Protein AF-A0A2N4S6H0-F1 (afdb_monomer)

Secondary structure (DSSP, 8-state):
---THHHHHHHHHHHHHHHHHHHHHHHHHHHHH-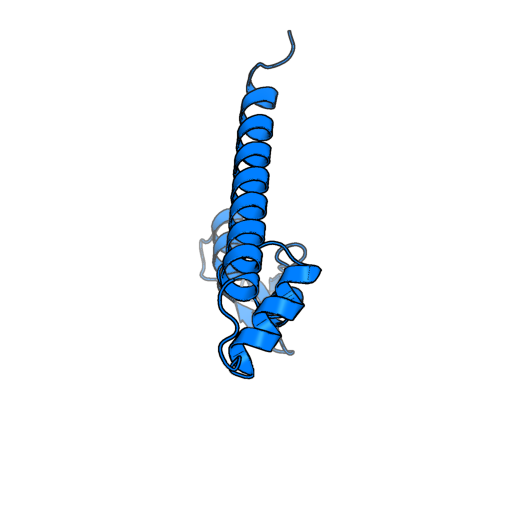-----HHHHHHHHHHHHS---SS-SGGGGG--GGG---EE-TTT--EEEEETTEEEEPPTT--HHHHHHHHTT-

Mean predicted aligned error: 12.59 Å

pLDDT: mean 75.85, std 15.67, range [36.97, 93.5]

Structure (mmCIF, N/CA/C/O backbone):
data_AF-A0A2N4S6H0-F1
#
_entry.id   AF-A0A2N4S6H0-F1
#
loop_
_atom_site.group_PDB
_atom_site.id
_atom_site.type_symbol
_atom_site.label_atom_id
_atom_site.label_alt_id
_atom_site.label_comp_id
_atom_site.label_asym_id
_atom_site.label_entity_id
_atom_site.label_seq_id
_atom_site.pdbx_PDB_ins_code
_atom_site.Cartn_x
_atom_site.Cartn_y
_atom_site.Cartn_z
_atom_site.occupancy
_atom_site.B_iso_or_equiv
_atom_site.auth_seq_id
_atom_site.auth_comp_id
_atom_site.auth_asym_id
_atom_site.auth_atom_id
_atom_site.pdbx_PDB_model_num
ATOM 1 N N . MET A 1 1 ? -31.868 22.262 -11.612 1.00 37.66 1 MET A N 1
ATOM 2 C CA . MET A 1 1 ? -30.556 22.939 -11.724 1.00 37.66 1 MET A CA 1
ATOM 3 C C . MET A 1 1 ? -29.462 21.991 -11.222 1.00 37.66 1 MET A C 1
ATOM 5 O O . MET A 1 1 ? -29.242 21.947 -10.016 1.00 37.66 1 MET A O 1
ATOM 9 N N . PRO A 1 2 ? -28.836 21.144 -12.064 1.00 38.66 2 PRO A N 1
ATOM 10 C CA . PRO A 1 2 ? -27.838 20.196 -11.582 1.00 38.66 2 PRO A CA 1
ATOM 11 C C . PRO A 1 2 ? -26.454 20.858 -11.454 1.00 38.66 2 PRO A C 1
ATOM 13 O O . PRO A 1 2 ? -25.773 21.128 -12.433 1.00 38.66 2 PRO A O 1
ATOM 16 N N . SER A 1 3 ? -26.094 21.137 -10.200 1.00 41.34 3 SER A N 1
ATOM 17 C CA . SER A 1 3 ? -24.773 20.992 -9.565 1.00 41.34 3 SER A CA 1
ATOM 18 C C . SER A 1 3 ? -23.515 20.985 -10.462 1.00 41.34 3 SER A C 1
ATOM 20 O O . SER A 1 3 ? -23.078 19.951 -10.966 1.00 41.34 3 SER A O 1
ATOM 22 N N . ILE A 1 4 ? -22.838 22.135 -10.507 1.00 48.38 4 ILE A N 1
ATOM 23 C CA . ILE A 1 4 ? -21.493 22.359 -11.076 1.00 48.38 4 ILE A CA 1
ATOM 24 C C . ILE A 1 4 ? -20.385 21.593 -10.305 1.00 48.38 4 ILE A C 1
ATOM 26 O O . ILE A 1 4 ? -19.270 21.433 -10.793 1.00 48.38 4 ILE A O 1
ATOM 30 N N . PHE A 1 5 ? -20.672 21.040 -9.120 1.00 37.62 5 PHE A N 1
ATOM 31 C CA . PHE A 1 5 ? -19.672 20.365 -8.278 1.00 37.62 5 PHE A CA 1
ATOM 32 C C . PHE A 1 5 ? -19.228 18.982 -8.787 1.00 37.62 5 PHE A C 1
ATOM 34 O O . PHE A 1 5 ? -18.158 18.505 -8.405 1.00 37.62 5 PHE A O 1
ATOM 41 N N . ILE A 1 6 ? -20.002 18.330 -9.660 1.00 36.97 6 ILE A N 1
ATOM 42 C CA . ILE A 1 6 ? -19.697 16.962 -10.123 1.00 36.97 6 ILE A CA 1
ATOM 43 C C . ILE A 1 6 ? -18.598 16.954 -11.204 1.00 36.97 6 ILE A C 1
ATOM 45 O O . ILE A 1 6 ? -17.849 15.984 -11.322 1.00 36.97 6 ILE A O 1
ATOM 49 N N . THR A 1 7 ? -18.420 18.044 -11.954 1.00 40.66 7 THR A N 1
ATOM 50 C CA . THR A 1 7 ? -17.511 18.075 -13.115 1.00 40.66 7 THR A CA 1
ATOM 51 C C . THR A 1 7 ? -16.037 18.280 -12.737 1.00 40.66 7 THR A C 1
ATOM 53 O O . THR A 1 7 ? -15.152 17.717 -13.385 1.00 40.66 7 THR A O 1
ATOM 56 N N . TYR A 1 8 ? -15.740 19.005 -11.651 1.00 41.66 8 TYR A N 1
ATOM 57 C CA . TYR A 1 8 ? -14.356 19.316 -11.255 1.00 41.66 8 TYR A CA 1
ATOM 58 C C . TYR A 1 8 ? -13.573 18.114 -10.699 1.00 41.66 8 TYR A C 1
ATOM 60 O O . TYR A 1 8 ? -12.360 18.018 -10.912 1.00 41.66 8 TYR A O 1
ATOM 68 N N . SER A 1 9 ? -14.231 17.165 -10.022 1.00 40.97 9 SER A N 1
ATOM 69 C CA . SER A 1 9 ? -13.539 15.994 -9.454 1.00 40.97 9 SER A CA 1
ATOM 70 C C . SER A 1 9 ? -13.099 14.999 -10.537 1.00 40.97 9 SER A C 1
ATOM 72 O O . SER A 1 9 ? -11.988 14.464 -10.481 1.00 40.97 9 SER A O 1
ATOM 74 N N . PHE A 1 10 ? -13.914 14.824 -11.580 1.00 43.59 10 PHE A N 1
ATOM 75 C CA . PHE A 1 10 ? -13.654 13.899 -12.685 1.00 43.59 10 PHE A CA 1
ATOM 76 C C . PHE A 1 10 ? -12.461 14.336 -13.549 1.00 43.59 10 PHE A C 1
ATOM 78 O O . PHE A 1 10 ? -11.619 13.514 -13.923 1.00 43.59 10 PHE A O 1
ATOM 85 N N . LEU A 1 11 ? -12.333 15.645 -13.802 1.00 46.16 11 LEU A N 1
ATOM 86 C CA . LEU A 1 11 ? -11.237 16.216 -14.595 1.00 46.16 11 LEU A CA 1
ATOM 87 C C . LEU A 1 11 ? -9.866 16.099 -13.900 1.00 46.16 11 LEU A C 1
ATOM 89 O O . LEU A 1 11 ? -8.828 15.999 -14.554 1.00 46.16 11 LEU A O 1
ATOM 93 N N . SER A 1 12 ? -9.843 16.121 -12.566 1.00 55.34 12 SER A N 1
ATOM 94 C CA . SER A 1 12 ? -8.617 15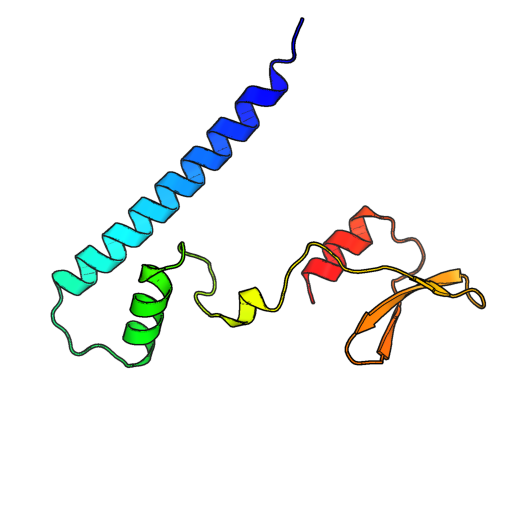.975 -11.767 1.00 55.34 12 SER A CA 1
ATOM 95 C C . SER A 1 12 ? -8.101 14.530 -11.767 1.00 55.34 12 SER A C 1
ATOM 97 O O . SER A 1 12 ? -6.898 14.280 -11.908 1.00 55.34 12 SER A O 1
ATOM 99 N N . ILE A 1 13 ? -9.015 13.559 -11.674 1.00 60.22 13 ILE A N 1
ATOM 100 C CA . ILE A 1 13 ? -8.691 12.125 -11.674 1.00 60.22 13 ILE A CA 1
ATOM 101 C C . ILE A 1 13 ? -8.117 11.696 -13.032 1.00 60.22 13 ILE A C 1
ATOM 103 O O . ILE A 1 13 ? -7.124 10.962 -13.081 1.00 60.22 13 ILE A O 1
ATOM 107 N N . SER A 1 14 ? -8.684 12.194 -14.135 1.00 66.88 14 SER A N 1
ATOM 108 C CA . SER A 1 14 ? -8.204 11.875 -15.484 1.00 66.88 14 SER A CA 1
ATOM 109 C C . SER A 1 14 ? -6.780 12.389 -15.730 1.00 66.88 14 SER A C 1
ATOM 111 O O . SER A 1 14 ? -5.943 11.638 -16.233 1.00 66.88 14 SER A O 1
ATOM 113 N N . LYS A 1 15 ? -6.449 13.609 -15.280 1.00 69.62 15 LYS A N 1
ATOM 114 C CA . LYS A 1 15 ? -5.092 14.178 -15.395 1.00 69.62 15 LYS A CA 1
ATOM 115 C C . LYS A 1 15 ? -4.036 13.348 -14.662 1.00 69.62 15 LYS A C 1
ATOM 117 O O . LYS A 1 15 ? -2.988 13.063 -15.239 1.00 69.62 15 LYS A O 1
ATOM 122 N N . LYS A 1 16 ? -4.313 12.903 -13.430 1.00 75.62 16 LYS A N 1
ATOM 123 C CA . LYS A 1 16 ? -3.386 12.043 -12.665 1.00 75.62 16 LYS A CA 1
ATOM 124 C C . LYS A 1 16 ? -3.140 10.705 -13.364 1.00 75.62 16 LYS A C 1
ATOM 126 O O . LYS A 1 16 ? -2.001 10.249 -13.431 1.00 75.62 16 LYS A O 1
ATOM 131 N N . LYS A 1 17 ? -4.190 10.095 -13.923 1.00 76.38 17 LYS A N 1
ATOM 132 C CA . LYS A 1 17 ? -4.076 8.854 -14.705 1.00 76.38 17 LYS A CA 1
ATOM 133 C C . LYS A 1 17 ? -3.207 9.053 -15.953 1.00 76.38 17 LYS A C 1
ATOM 135 O O . LYS A 1 17 ? -2.332 8.235 -16.223 1.00 76.38 17 LYS A O 1
ATOM 140 N N . ILE A 1 18 ? -3.397 10.163 -16.669 1.00 80.88 18 ILE A N 1
ATOM 141 C CA . ILE A 1 18 ? -2.584 10.520 -17.842 1.00 80.88 18 ILE A CA 1
ATOM 142 C C . ILE A 1 18 ? -1.108 10.688 -17.458 1.00 80.88 18 ILE A C 1
ATOM 144 O O . ILE A 1 18 ? -0.243 10.137 -18.133 1.00 80.88 18 ILE A O 1
ATOM 148 N N . GLN A 1 19 ? -0.810 11.400 -16.367 1.00 84.81 19 GLN A N 1
ATOM 149 C CA . GLN A 1 19 ? 0.568 11.600 -15.894 1.00 84.81 19 GLN A CA 1
ATOM 150 C C . GLN A 1 19 ? 1.252 10.279 -15.529 1.00 84.81 19 GLN A C 1
ATOM 152 O O . GLN A 1 19 ? 2.381 10.041 -15.948 1.00 84.81 19 GLN A O 1
ATOM 157 N N . LYS A 1 20 ? 0.550 9.386 -14.822 1.00 85.75 20 LYS A N 1
ATOM 158 C CA . LYS A 1 20 ? 1.063 8.046 -14.503 1.00 85.75 20 LYS A CA 1
ATOM 159 C C . LYS A 1 20 ? 1.378 7.229 -15.754 1.00 85.75 20 LYS A C 1
ATOM 161 O O . LYS A 1 20 ? 2.414 6.578 -15.813 1.00 85.75 20 LYS A O 1
ATOM 166 N N . ASN A 1 21 ? 0.521 7.297 -16.769 1.00 86.12 21 ASN A N 1
ATOM 167 C CA . ASN A 1 21 ? 0.763 6.601 -18.031 1.00 86.12 21 ASN A CA 1
ATOM 168 C C . ASN A 1 21 ? 1.952 7.190 -18.803 1.00 86.12 21 ASN A C 1
ATOM 170 O O . ASN A 1 21 ? 2.709 6.432 -19.402 1.00 86.12 21 ASN A O 1
ATOM 174 N N . LYS A 1 22 ? 2.140 8.517 -18.770 1.00 89.25 22 LYS A N 1
ATOM 175 C CA . LYS A 1 22 ? 3.326 9.166 -19.351 1.00 89.25 22 LYS A CA 1
ATOM 176 C C . LYS A 1 22 ? 4.608 8.715 -18.652 1.00 89.25 22 LYS A C 1
ATOM 178 O O . LYS A 1 22 ? 5.534 8.306 -19.335 1.00 89.25 22 LYS A O 1
ATOM 183 N N . LEU A 1 23 ? 4.613 8.707 -17.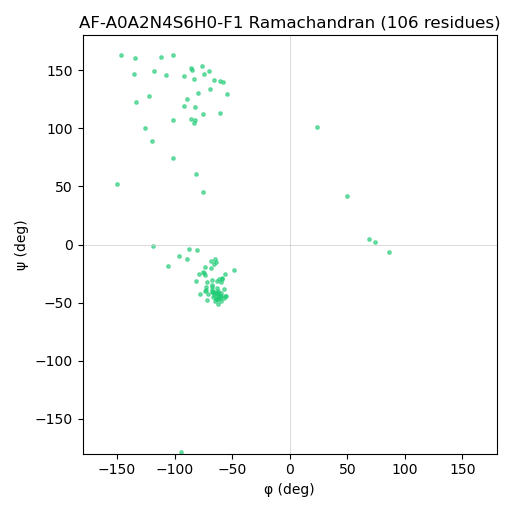318 1.00 89.69 23 LEU A N 1
ATOM 184 C CA . LEU A 1 23 ? 5.748 8.224 -16.527 1.00 89.69 23 LEU A CA 1
ATOM 185 C C . LEU A 1 23 ? 6.073 6.756 -16.833 1.00 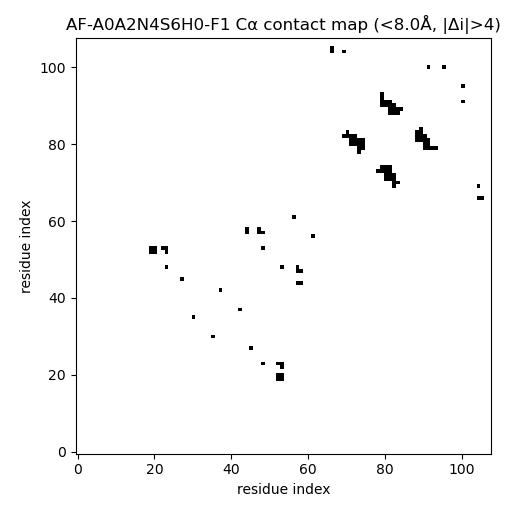89.69 23 LEU A C 1
ATOM 187 O O . LEU A 1 23 ? 7.229 6.398 -17.012 1.00 89.69 23 LEU A O 1
ATOM 191 N N . ARG A 1 24 ? 5.050 5.899 -16.925 1.00 90.88 24 ARG A N 1
ATOM 192 C CA . ARG A 1 24 ? 5.243 4.493 -17.293 1.00 90.88 24 ARG A CA 1
ATOM 193 C C . ARG A 1 24 ? 5.941 4.363 -18.650 1.00 90.88 24 ARG A C 1
ATOM 195 O O . ARG A 1 24 ? 6.869 3.576 -18.766 1.00 90.88 24 ARG A O 1
ATOM 202 N N . ARG A 1 25 ? 5.503 5.125 -19.658 1.00 90.94 25 ARG A N 1
ATOM 203 C CA . ARG A 1 25 ? 6.110 5.105 -21.000 1.00 90.94 25 ARG A CA 1
ATOM 204 C C . ARG A 1 25 ? 7.559 5.573 -20.978 1.00 90.94 25 ARG A C 1
ATOM 206 O O . ARG A 1 25 ? 8.400 4.858 -21.496 1.00 90.94 25 ARG A O 1
ATOM 213 N N . SER A 1 26 ? 7.854 6.685 -20.305 1.00 92.88 26 SER A N 1
ATOM 214 C CA . SER A 1 26 ? 9.224 7.205 -20.236 1.00 92.88 26 SER A CA 1
ATOM 215 C C . SER A 1 26 ? 10.192 6.247 -19.538 1.00 92.88 26 SER A C 1
ATOM 217 O O . SER A 1 26 ? 11.367 6.224 -19.877 1.00 92.88 26 SER A O 1
ATOM 219 N N . ILE A 1 27 ? 9.715 5.453 -18.569 1.00 91.44 27 ILE A N 1
ATOM 220 C CA . ILE A 1 27 ? 10.532 4.411 -17.927 1.00 91.44 27 ILE A CA 1
ATOM 221 C C . ILE A 1 27 ? 10.900 3.323 -18.943 1.00 91.44 27 ILE A C 1
ATOM 223 O O . ILE A 1 27 ? 12.070 2.978 -19.046 1.00 91.44 27 ILE A O 1
ATOM 227 N N . PHE A 1 28 ? 9.930 2.805 -19.704 1.00 92.44 28 PHE A N 1
ATOM 228 C CA . PHE A 1 28 ? 10.215 1.797 -20.733 1.00 92.44 28 PHE A CA 1
ATOM 229 C C . PHE A 1 28 ? 11.119 2.357 -21.836 1.00 92.44 28 PHE A C 1
ATOM 231 O O . PHE A 1 28 ? 12.142 1.757 -22.129 1.00 92.44 28 PHE A O 1
ATOM 238 N N . GLU A 1 29 ? 10.825 3.557 -22.342 1.00 93.50 29 GLU A N 1
ATOM 239 C CA . GLU A 1 29 ? 11.662 4.237 -23.340 1.00 93.50 29 GLU A CA 1
ATOM 240 C C . GLU A 1 29 ? 13.108 4.427 -22.855 1.00 93.50 29 GLU A C 1
ATOM 242 O O . GLU A 1 29 ? 14.044 4.289 -23.637 1.00 93.50 29 GLU A O 1
ATOM 247 N N . TYR A 1 30 ? 13.320 4.728 -21.572 1.00 93.38 30 TYR A N 1
ATOM 248 C CA . TYR A 1 30 ? 14.666 4.852 -21.016 1.00 93.38 30 TYR A CA 1
ATOM 249 C C . TYR A 1 30 ? 15.435 3.527 -21.096 1.00 93.38 30 TYR A C 1
ATOM 251 O O . TYR A 1 30 ? 16.541 3.507 -21.632 1.00 93.38 30 TYR A O 1
ATOM 259 N N . TYR A 1 31 ? 14.845 2.429 -20.616 1.00 90.88 31 TYR A N 1
ATOM 260 C CA . TYR A 1 31 ? 15.507 1.119 -20.591 1.00 90.88 31 TYR A CA 1
ATOM 261 C C . TYR A 1 31 ? 15.591 0.444 -21.966 1.00 90.88 31 TYR A C 1
ATOM 263 O O . TYR A 1 31 ? 16.517 -0.324 -22.196 1.00 90.88 31 TYR A O 1
ATOM 271 N N . ASP A 1 32 ? 14.700 0.776 -22.903 1.00 88.75 32 ASP A N 1
ATOM 272 C CA . ASP A 1 32 ? 14.814 0.334 -24.298 1.00 88.75 32 ASP A CA 1
ATOM 273 C C . ASP A 1 32 ? 16.030 0.980 -24.992 1.00 88.75 32 ASP A C 1
ATOM 275 O O . ASP A 1 32 ? 16.688 0.349 -25.817 1.00 88.75 32 ASP A O 1
ATOM 279 N N . ASN A 1 33 ? 16.358 2.232 -24.641 1.00 89.75 33 ASN A N 1
ATOM 280 C CA . ASN A 1 33 ? 17.488 2.973 -25.215 1.00 89.75 33 ASN A CA 1
ATOM 281 C C . ASN A 1 33 ? 18.819 2.768 -24.464 1.00 89.75 33 ASN A C 1
ATOM 283 O O . ASN A 1 33 ? 19.870 3.143 -24.982 1.00 89.75 33 ASN A O 1
ATOM 287 N N . HIS A 1 34 ? 18.791 2.187 -23.262 1.00 82.88 34 HIS A N 1
ATOM 288 C CA . HIS A 1 34 ? 19.976 1.914 -22.444 1.00 82.88 34 HIS A CA 1
ATOM 289 C C . HIS A 1 34 ? 20.078 0.408 -22.200 1.00 82.88 34 HIS A C 1
ATOM 291 O O . HIS A 1 34 ? 19.565 -0.113 -21.211 1.00 82.88 34 HIS A O 1
ATOM 297 N N . ALA A 1 35 ? 20.763 -0.289 -23.110 1.00 71.06 35 ALA A N 1
ATOM 298 C CA . ALA A 1 35 ? 20.988 -1.735 -23.063 1.00 71.06 35 ALA A CA 1
ATOM 299 C C . ALA A 1 35 ? 22.056 -2.143 -22.024 1.00 71.06 35 ALA A C 1
ATOM 301 O O . ALA A 1 35 ? 22.962 -2.928 -22.306 1.00 71.06 35 ALA A O 1
ATOM 302 N N . GLU A 1 36 ? 21.984 -1.574 -20.824 1.00 81.06 36 GLU A N 1
ATOM 303 C CA . GLU A 1 36 ? 22.819 -1.983 -19.701 1.00 81.06 36 GLU A CA 1
ATOM 304 C C . GLU A 1 36 ? 22.307 -3.302 -19.112 1.00 81.06 36 GLU A C 1
ATOM 306 O O . GLU A 1 36 ? 21.121 -3.630 -19.196 1.00 81.06 36 GLU A O 1
ATOM 311 N N . VAL A 1 37 ? 23.207 -4.071 -18.491 1.00 83.31 37 VAL A N 1
ATOM 312 C CA . VAL A 1 37 ? 22.823 -5.290 -17.773 1.00 83.31 37 VAL A CA 1
ATOM 313 C C . VAL A 1 37 ? 21.864 -4.906 -16.650 1.00 83.31 37 VAL A C 1
ATOM 315 O O . VAL A 1 37 ? 22.238 -4.223 -15.694 1.00 83.31 37 VAL A O 1
ATOM 318 N N . LEU A 1 38 ? 20.613 -5.346 -16.769 1.00 87.25 38 LEU A N 1
ATOM 319 C CA . LEU A 1 38 ? 19.590 -5.049 -15.783 1.00 87.25 38 LEU A CA 1
ATOM 320 C C . LEU A 1 38 ? 19.895 -5.791 -14.484 1.00 87.25 38 LEU A C 1
ATOM 322 O O . LEU A 1 38 ? 20.183 -6.987 -14.465 1.00 87.25 38 LEU A O 1
ATOM 326 N N . SER A 1 39 ? 19.797 -5.078 -13.365 1.00 89.31 39 SER A N 1
ATOM 327 C CA . SER A 1 39 ? 19.804 -5.752 -12.072 1.00 89.31 39 SER A CA 1
ATOM 328 C C . SER A 1 39 ? 18.492 -6.531 -11.886 1.00 89.31 39 SER A C 1
ATOM 330 O O . SER A 1 39 ? 17.432 -6.053 -12.309 1.00 89.31 39 SER A O 1
ATOM 332 N N . PRO A 1 40 ? 18.501 -7.663 -11.157 1.00 89.50 40 PRO A N 1
ATOM 333 C CA . PRO A 1 40 ? 17.286 -8.438 -10.884 1.00 89.50 40 PRO A CA 1
ATOM 334 C C . PRO A 1 40 ? 16.161 -7.629 -10.213 1.00 89.50 40 PRO A C 1
ATOM 336 O O . PRO A 1 40 ? 14.984 -7.973 -10.309 1.00 89.50 40 PRO A O 1
ATOM 339 N N . GLY A 1 41 ? 16.506 -6.552 -9.497 1.00 86.88 41 GLY A N 1
ATOM 340 C CA . GLY A 1 41 ? 15.527 -5.639 -8.905 1.00 86.88 41 GLY A CA 1
ATOM 341 C C . GLY A 1 41 ? 14.809 -4.785 -9.952 1.00 86.88 41 GLY A C 1
ATOM 342 O O . GLY A 1 41 ? 13.589 -4.638 -9.890 1.00 86.88 41 GLY A O 1
ATOM 343 N N . ILE A 1 42 ? 15.552 -4.267 -10.932 1.00 88.69 42 ILE A N 1
ATOM 344 C CA . ILE A 1 42 ? 14.998 -3.463 -12.029 1.00 88.69 42 ILE A CA 1
ATOM 345 C C . ILE A 1 42 ? 14.086 -4.325 -12.903 1.00 88.69 42 ILE A C 1
ATOM 347 O O . ILE A 1 42 ? 12.973 -3.901 -13.206 1.00 88.69 42 ILE A O 1
ATOM 351 N N . GLU A 1 43 ? 14.495 -5.552 -13.233 1.00 89.38 43 GLU A N 1
ATOM 352 C CA . GLU A 1 43 ? 13.667 -6.482 -14.014 1.00 89.38 43 GLU A CA 1
ATOM 353 C C . GLU A 1 43 ? 12.301 -6.726 -13.362 1.00 89.38 43 GLU A C 1
ATOM 355 O O . GLU A 1 43 ? 11.267 -6.639 -14.027 1.00 89.38 43 GLU A O 1
ATOM 360 N N . LYS A 1 44 ? 12.275 -6.945 -12.040 1.00 88.38 44 LYS A N 1
ATOM 361 C CA . LYS A 1 44 ? 11.025 -7.115 -11.281 1.00 88.38 44 LYS A CA 1
ATOM 362 C C . LYS A 1 44 ? 10.133 -5.876 -11.333 1.00 88.38 44 LYS A C 1
ATOM 364 O O . LYS A 1 44 ? 8.916 -6.005 -11.454 1.00 88.38 44 LYS A O 1
ATOM 369 N N . ILE A 1 45 ? 10.720 -4.683 -11.247 1.00 88.12 45 ILE A N 1
ATOM 370 C CA . ILE A 1 45 ? 9.970 -3.424 -11.342 1.00 88.12 45 ILE A CA 1
ATOM 371 C C . ILE A 1 45 ? 9.386 -3.256 -12.749 1.00 88.12 45 ILE A C 1
ATOM 373 O O . ILE A 1 45 ? 8.209 -2.916 -12.884 1.00 88.12 45 ILE A O 1
ATOM 377 N N . LEU A 1 46 ? 10.176 -3.515 -13.794 1.00 89.69 46 LEU A N 1
ATOM 378 C CA . LEU A 1 46 ? 9.714 -3.426 -15.180 1.00 89.69 46 LEU A CA 1
ATOM 379 C C . LEU A 1 46 ? 8.586 -4.419 -15.455 1.00 89.69 46 LEU A C 1
ATOM 381 O O . LEU A 1 46 ? 7.595 -4.051 -16.088 1.00 89.69 46 LEU A O 1
ATOM 385 N N . ASP A 1 47 ? 8.693 -5.643 -14.938 1.00 90.25 47 ASP A N 1
ATOM 386 C CA . ASP A 1 47 ? 7.644 -6.648 -15.072 1.00 90.25 47 ASP A CA 1
ATOM 387 C C . ASP A 1 47 ? 6.343 -6.229 -14.370 1.00 90.25 47 ASP A C 1
ATOM 389 O O . ASP A 1 47 ? 5.278 -6.225 -14.993 1.00 90.25 47 ASP A O 1
ATOM 393 N N . TYR A 1 48 ? 6.431 -5.737 -13.129 1.00 88.69 48 TYR A N 1
ATOM 394 C CA . TYR A 1 48 ? 5.282 -5.189 -12.398 1.00 88.69 48 TYR A CA 1
ATOM 395 C C . TYR A 1 48 ? 4.586 -4.061 -13.181 1.00 88.69 48 TYR A C 1
ATOM 397 O O . TYR A 1 48 ? 3.355 -4.034 -13.307 1.00 88.69 48 TYR A O 1
ATOM 405 N N . LEU A 1 49 ? 5.366 -3.147 -13.766 1.00 89.88 49 LEU A N 1
ATOM 406 C CA . LEU A 1 49 ? 4.853 -2.001 -14.520 1.00 89.88 49 LEU A CA 1
ATOM 407 C C . LEU A 1 49 ? 4.174 -2.377 -15.847 1.00 89.88 49 LEU A C 1
ATOM 409 O O . LEU A 1 49 ? 3.455 -1.536 -16.393 1.00 89.88 49 LEU A O 1
ATOM 413 N N . LYS A 1 50 ? 4.325 -3.605 -16.369 1.00 88.81 50 LYS A N 1
ATOM 414 C CA . LYS A 1 50 ? 3.596 -4.057 -17.575 1.00 88.81 50 LYS A CA 1
ATOM 415 C C . LYS A 1 50 ? 2.091 -4.139 -17.327 1.00 88.81 50 LYS A C 1
ATOM 417 O O . LYS A 1 50 ? 1.296 -3.724 -18.175 1.00 88.81 50 LYS A O 1
ATOM 422 N N . THR A 1 51 ? 1.692 -4.625 -16.160 1.00 86.25 51 THR A N 1
ATOM 423 C CA . THR A 1 51 ? 0.284 -4.866 -15.809 1.00 86.25 51 THR A CA 1
ATOM 424 C C . THR A 1 51 ? -0.268 -3.825 -14.835 1.00 86.25 51 THR A C 1
ATOM 426 O O . THR A 1 51 ? -1.479 -3.609 -14.802 1.00 86.25 51 THR A O 1
ATOM 429 N N . HIS A 1 52 ? 0.600 -3.091 -14.130 1.00 84.88 52 HIS A N 1
ATOM 430 C CA . HIS A 1 52 ? 0.204 -2.115 -13.114 1.00 84.88 52 HIS A CA 1
ATOM 431 C C . HIS A 1 52 ? 0.500 -0.665 -13.522 1.00 84.88 52 HIS A C 1
ATOM 433 O O . HIS A 1 52 ? 1.278 -0.365 -14.432 1.00 84.88 52 HIS A O 1
ATOM 439 N N . SER A 1 53 ? -0.167 0.275 -12.848 1.00 83.62 53 SER A N 1
ATOM 440 C CA . SER A 1 53 ? 0.174 1.698 -12.940 1.00 83.62 53 SER A CA 1
ATOM 441 C C . SER A 1 53 ? 1.301 2.037 -11.963 1.00 83.62 53 SER A C 1
ATOM 443 O O . SER A 1 53 ? 1.326 1.471 -10.873 1.00 83.62 53 SER A O 1
ATOM 445 N N . PRO A 1 54 ? 2.157 3.028 -12.270 1.00 84.38 54 PRO A N 1
ATOM 446 C CA . PRO A 1 54 ? 3.166 3.496 -11.333 1.00 84.38 54 PRO A CA 1
ATOM 447 C C . PRO A 1 54 ? 2.556 3.917 -9.991 1.00 84.38 54 PRO A C 1
ATOM 449 O O . PRO A 1 54 ? 1.595 4.707 -9.910 1.00 84.38 54 PRO A O 1
ATOM 452 N N . VAL A 1 55 ? 3.140 3.374 -8.934 1.00 80.75 55 VAL A N 1
ATOM 453 C CA . VAL A 1 55 ? 2.831 3.637 -7.529 1.00 80.75 55 VAL A CA 1
ATOM 454 C C . VAL A 1 55 ? 4.143 3.822 -6.777 1.00 80.75 55 VAL A C 1
ATOM 456 O O . VAL A 1 55 ? 5.197 3.419 -7.256 1.00 80.75 55 VAL A O 1
ATOM 459 N N . VAL A 1 56 ? 4.077 4.456 -5.605 1.00 74.12 56 VAL A N 1
ATOM 460 C CA . VAL A 1 56 ? 5.267 4.779 -4.799 1.00 74.12 56 VAL A CA 1
ATOM 461 C C . VAL A 1 56 ? 6.041 3.518 -4.399 1.00 74.12 56 VAL A C 1
ATOM 463 O O . VAL A 1 56 ? 7.263 3.554 -4.338 1.00 74.12 56 VAL A O 1
ATOM 466 N N . PHE A 1 57 ? 5.344 2.394 -4.196 1.00 75.75 57 PHE A N 1
ATOM 467 C CA . PHE A 1 57 ? 5.969 1.101 -3.925 1.00 75.75 57 PHE A CA 1
ATOM 468 C C . PHE A 1 57 ? 5.458 0.057 -4.930 1.00 75.75 57 PHE A C 1
ATOM 470 O O . PHE A 1 57 ? 4.337 -0.425 -4.771 1.00 75.75 57 PHE A O 1
ATOM 477 N N . PRO A 1 58 ? 6.227 -0.260 -5.986 1.00 69.12 58 PRO A N 1
ATOM 478 C CA . PRO A 1 58 ? 5.802 -1.131 -7.083 1.00 69.12 58 PRO A CA 1
ATOM 479 C C . PRO A 1 58 ? 5.952 -2.615 -6.715 1.00 69.12 58 PRO A C 1
ATOM 481 O O . PRO A 1 58 ? 6.720 -3.350 -7.329 1.00 69.12 58 PRO A O 1
ATOM 484 N N . TYR A 1 59 ? 5.249 -3.046 -5.671 1.00 72.56 59 TYR A N 1
ATOM 485 C CA . TYR A 1 59 ? 5.312 -4.411 -5.159 1.00 72.56 59 TYR A CA 1
ATOM 486 C C . TYR A 1 59 ? 3.909 -4.943 -4.874 1.00 72.56 59 TYR A C 1
ATOM 488 O O . TYR A 1 59 ? 3.032 -4.212 -4.410 1.00 72.56 59 TYR A O 1
ATOM 496 N N . SER A 1 60 ? 3.727 -6.246 -5.078 1.00 69.94 60 SER A N 1
ATOM 497 C CA . SER A 1 60 ? 2.454 -6.954 -4.890 1.00 69.94 60 SER A CA 1
ATOM 498 C C . SER A 1 60 ? 1.939 -6.967 -3.449 1.00 69.94 60 SER A C 1
ATOM 500 O O . SER A 1 60 ? 0.763 -7.237 -3.226 1.00 69.94 60 SER A O 1
ATOM 502 N N . PHE A 1 61 ? 2.767 -6.635 -2.448 1.00 72.06 61 PHE A N 1
ATOM 503 C CA . PHE A 1 61 ? 2.306 -6.575 -1.057 1.00 72.06 61 PHE A CA 1
ATOM 504 C C . PHE A 1 61 ? 1.154 -5.580 -0.877 1.00 72.06 61 PHE A C 1
ATOM 506 O O . PHE A 1 61 ? 0.310 -5.789 -0.015 1.00 72.06 61 PHE A O 1
ATOM 513 N N . GLN A 1 62 ? 1.079 -4.520 -1.694 1.00 70.69 62 GLN A N 1
ATOM 514 C CA . GLN A 1 62 ? -0.001 -3.532 -1.610 1.00 70.69 62 GLN A CA 1
ATOM 515 C C . GLN A 1 62 ? -1.379 -4.145 -1.870 1.00 70.69 62 GLN A C 1
ATOM 517 O O . GLN A 1 62 ? -2.365 -3.692 -1.291 1.00 70.69 62 GLN A O 1
ATOM 522 N N . ASP A 1 63 ? -1.445 -5.198 -2.686 1.00 69.19 63 ASP A N 1
ATOM 523 C CA . ASP A 1 63 ? -2.700 -5.867 -3.030 1.00 69.19 63 ASP A CA 1
ATOM 524 C C . ASP A 1 63 ? -3.299 -6.605 -1.824 1.00 69.19 63 ASP A C 1
ATOM 526 O O . ASP A 1 63 ? -4.505 -6.848 -1.772 1.00 69.19 63 ASP A O 1
ATOM 530 N N . GLN A 1 64 ? -2.491 -6.905 -0.805 1.00 68.44 64 GLN A N 1
ATOM 531 C CA . GLN A 1 64 ? -2.967 -7.492 0.449 1.00 68.44 64 GLN A CA 1
ATOM 532 C C . GLN A 1 64 ? -3.676 -6.458 1.341 1.00 68.44 64 GLN A C 1
ATOM 534 O O . GLN A 1 64 ? -4.545 -6.819 2.133 1.00 68.44 64 GLN A O 1
ATOM 539 N N . TYR A 1 65 ? -3.381 -5.165 1.172 1.00 66.31 65 TYR A N 1
ATOM 540 C CA . TYR A 1 65 ? -3.917 -4.080 1.997 1.00 66.31 65 TYR A CA 1
ATOM 541 C C . TYR A 1 65 ? -5.051 -3.347 1.268 1.00 66.31 65 TYR A C 1
ATOM 543 O O . TYR A 1 65 ? -4.916 -2.223 0.779 1.00 66.31 65 TYR A O 1
ATOM 551 N N . HIS A 1 66 ? -6.225 -3.977 1.191 1.00 63.78 66 HIS A N 1
ATOM 552 C CA . HIS A 1 66 ? -7.419 -3.328 0.649 1.00 63.78 66 HIS A CA 1
ATOM 553 C C . HIS A 1 66 ? -8.159 -2.518 1.729 1.00 63.78 66 HIS A C 1
ATOM 555 O O . HIS A 1 66 ? -8.880 -3.062 2.559 1.00 63.78 66 HIS A O 1
ATOM 561 N N . ASN A 1 67 ? -8.081 -1.185 1.635 1.00 5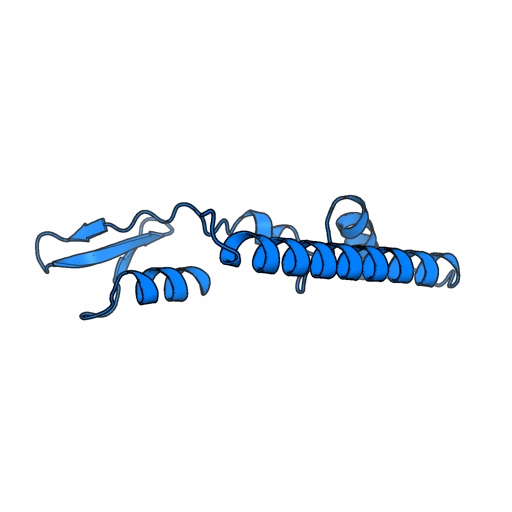9.03 67 ASN A N 1
ATOM 562 C CA . ASN A 1 67 ? -8.743 -0.189 2.509 1.00 59.03 67 ASN A CA 1
ATOM 563 C C . ASN A 1 67 ? -10.258 -0.431 2.746 1.00 59.03 67 ASN A C 1
ATOM 565 O O . ASN A 1 67 ? -10.858 0.079 3.689 1.00 59.03 67 ASN A O 1
ATOM 569 N N . ARG A 1 68 ? -10.940 -1.177 1.871 1.00 57.12 68 ARG A N 1
ATOM 570 C CA . ARG A 1 68 ? -12.387 -1.003 1.692 1.00 57.12 68 ARG A CA 1
ATOM 571 C C . ARG A 1 68 ? -13.306 -1.795 2.617 1.00 57.12 68 ARG A C 1
ATOM 573 O O . ARG A 1 68 ? -14.498 -1.539 2.530 1.00 57.12 68 ARG A O 1
ATOM 580 N N . ASN A 1 69 ? -12.836 -2.674 3.503 1.00 60.38 69 ASN A N 1
ATOM 581 C CA . ASN A 1 69 ? -13.755 -3.449 4.355 1.00 60.38 69 ASN A CA 1
ATOM 582 C C . ASN A 1 69 ? -13.182 -3.829 5.726 1.00 60.38 69 ASN A C 1
ATOM 584 O O . ASN A 1 69 ? -13.236 -4.981 6.150 1.00 60.38 69 ASN A O 1
ATOM 588 N N . ILE A 1 70 ? -12.662 -2.851 6.466 1.00 71.69 70 ILE A N 1
ATOM 589 C CA . ILE A 1 70 ? -12.267 -3.094 7.856 1.00 71.69 70 ILE A CA 1
ATOM 590 C C . ILE A 1 70 ? -13.513 -2.998 8.741 1.00 71.69 70 ILE A C 1
ATOM 592 O O . ILE A 1 70 ? -14.071 -1.920 8.965 1.00 71.69 70 ILE A O 1
ATOM 596 N N . LYS A 1 71 ? -13.984 -4.155 9.216 1.00 79.69 71 LYS A N 1
ATOM 597 C CA . LYS A 1 71 ? -15.153 -4.252 10.093 1.00 79.69 71 LYS A CA 1
ATOM 598 C C . LYS A 1 71 ? -14.762 -3.808 11.501 1.00 79.69 71 LYS A C 1
ATOM 600 O O . LYS A 1 71 ? -13.979 -4.467 12.178 1.00 79.69 71 LYS A O 1
ATOM 605 N N . VAL A 1 72 ? -15.316 -2.677 11.928 1.00 85.00 72 VAL A N 1
ATOM 606 C CA . VAL A 1 72 ? -15.137 -2.156 13.285 1.00 85.00 72 VAL A CA 1
ATOM 607 C C . VAL A 1 72 ? -16.221 -2.729 14.186 1.00 85.00 72 VAL A C 1
ATOM 609 O O . VAL A 1 72 ? -17.414 -2.579 13.917 1.00 85.00 72 VAL A O 1
ATOM 612 N N . PHE A 1 73 ? -15.796 -3.354 15.273 1.00 87.50 73 PHE A N 1
ATOM 613 C CA . PHE A 1 73 ? -16.653 -3.901 16.314 1.00 87.50 73 PHE A CA 1
ATOM 614 C C . PHE A 1 73 ? -16.687 -2.959 17.516 1.00 87.50 73 PHE A C 1
ATOM 616 O O . PHE A 1 73 ? -15.844 -2.070 17.656 1.00 87.50 73 PHE A O 1
ATOM 623 N N . LYS A 1 74 ? -17.676 -3.146 18.388 1.00 88.94 74 LYS A N 1
ATOM 624 C CA . LYS A 1 74 ? -17.769 -2.461 19.677 1.00 88.94 74 LYS A CA 1
ATOM 625 C C . LYS A 1 74 ? -17.832 -3.522 20.765 1.00 88.94 74 LYS A C 1
ATOM 627 O O . LYS A 1 74 ? -18.636 -4.442 20.665 1.00 88.94 74 LYS A O 1
ATOM 632 N N . ASP A 1 75 ? -16.966 -3.399 21.756 1.00 89.38 75 ASP A N 1
ATOM 633 C CA . ASP A 1 75 ? -16.956 -4.268 22.922 1.00 89.38 75 ASP A CA 1
ATOM 634 C C . ASP A 1 75 ? -18.051 -3.816 23.901 1.00 89.38 75 ASP A C 1
ATOM 636 O O . ASP A 1 75 ? -18.202 -2.619 24.174 1.00 89.38 75 ASP A O 1
ATOM 640 N N . SER A 1 76 ? -18.867 -4.761 24.364 1.00 87.75 76 SER A N 1
ATOM 641 C CA . SER A 1 76 ? -20.003 -4.501 25.249 1.00 87.75 76 SER A CA 1
ATOM 642 C C . SER A 1 76 ? -19.582 -4.181 26.680 1.00 87.75 76 SER A C 1
ATOM 644 O O . SER A 1 76 ? -20.315 -3.466 27.357 1.00 87.75 76 SER A O 1
ATOM 646 N N . GLU A 1 77 ? -18.418 -4.655 27.132 1.00 88.69 77 GLU A N 1
ATOM 647 C CA . GLU A 1 77 ? -17.986 -4.504 28.529 1.00 88.69 77 GLU A CA 1
ATOM 648 C C . GLU A 1 77 ? -17.451 -3.099 28.821 1.00 88.69 77 GLU A C 1
ATOM 650 O O . GLU A 1 77 ? -17.759 -2.497 29.846 1.00 88.69 77 GLU A O 1
ATOM 655 N N . ASN A 1 78 ? -16.655 -2.547 27.903 1.00 86.50 78 ASN A N 1
ATOM 656 C CA . ASN A 1 78 ? -15.963 -1.268 28.098 1.00 86.50 78 ASN A CA 1
ATOM 657 C C . ASN A 1 78 ? -16.371 -0.188 27.077 1.00 86.50 78 ASN A C 1
ATOM 659 O O . ASN A 1 78 ? -15.878 0.945 27.130 1.00 86.50 78 ASN A O 1
ATOM 663 N N . GLY A 1 79 ? -17.256 -0.527 26.133 1.00 85.62 79 GLY A N 1
ATOM 664 C CA . GLY A 1 79 ? -17.756 0.372 25.093 1.00 85.62 79 GLY A CA 1
ATOM 665 C C . GLY A 1 79 ? -16.718 0.775 24.040 1.00 85.62 79 GLY A C 1
ATOM 666 O O . GLY A 1 79 ? -17.026 1.620 23.189 1.00 85.62 79 GLY A O 1
ATOM 667 N N . LEU A 1 80 ? -15.505 0.212 24.086 1.00 86.81 80 LEU A N 1
ATOM 668 C CA . LEU A 1 80 ? -14.422 0.526 23.162 1.00 86.81 80 LEU A CA 1
ATOM 669 C C . LEU A 1 80 ? -14.677 -0.099 21.798 1.00 86.81 80 LEU A C 1
ATOM 671 O O . LEU A 1 80 ? -15.238 -1.185 21.671 1.00 86.81 80 LEU A O 1
ATOM 675 N N . LYS A 1 81 ? -14.228 0.591 20.753 1.00 87.56 81 LYS A N 1
ATOM 676 C CA . LYS A 1 81 ? -14.263 0.048 19.397 1.00 87.56 81 LYS A CA 1
ATOM 677 C C . LYS A 1 81 ? -12.959 -0.669 19.100 1.00 87.56 81 LYS A C 1
ATOM 679 O O . LYS A 1 81 ? -11.906 -0.213 19.545 1.00 87.56 81 LYS A O 1
ATOM 684 N N . TYR A 1 82 ? -13.031 -1.744 18.331 1.00 88.81 82 TYR A N 1
ATOM 685 C CA . TYR A 1 82 ? -11.859 -2.523 17.955 1.00 88.81 82 TYR A CA 1
ATOM 686 C C . TYR A 1 82 ? -11.982 -3.121 16.555 1.00 88.81 82 TYR A C 1
ATOM 688 O O . TYR A 1 82 ? -13.075 -3.208 15.991 1.00 88.81 82 TYR A O 1
ATOM 696 N N . VAL A 1 83 ? -10.848 -3.540 16.006 1.00 87.69 83 VAL A N 1
ATOM 697 C CA . VAL A 1 83 ? -10.750 -4.364 14.794 1.00 87.69 83 VAL A CA 1
ATOM 698 C C . VAL A 1 83 ? -10.094 -5.694 15.136 1.00 87.69 83 VAL A C 1
ATOM 700 O O . VAL A 1 83 ? -9.297 -5.774 16.071 1.00 87.69 83 VAL A O 1
ATOM 703 N N . MET A 1 84 ? -10.462 -6.743 14.405 1.00 84.50 84 MET A N 1
ATOM 704 C CA . MET A 1 84 ? -9.805 -8.044 14.506 1.00 84.50 84 MET A CA 1
ATOM 705 C C . MET A 1 84 ? -8.687 -8.112 13.472 1.00 84.50 84 MET A C 1
ATOM 707 O O . MET A 1 84 ? -8.962 -8.019 12.277 1.00 84.50 84 MET A O 1
ATOM 711 N N . GLN A 1 85 ? -7.454 -8.282 13.938 1.00 80.62 85 GLN A N 1
ATOM 712 C CA . GLN A 1 85 ? -6.268 -8.446 13.099 1.00 80.62 85 GLN A CA 1
ATOM 713 C C . GLN A 1 85 ? -5.456 -9.621 13.644 1.00 80.62 85 GLN A C 1
ATOM 715 O O . GLN A 1 85 ? -5.131 -9.645 14.829 1.00 80.62 85 GLN A O 1
ATOM 720 N N . ASP A 1 86 ? -5.203 -10.630 12.808 1.00 80.25 86 ASP A N 1
ATOM 721 C CA . ASP A 1 86 ? -4.439 -11.839 13.158 1.00 80.25 86 ASP A CA 1
ATOM 722 C C . ASP A 1 86 ? -4.902 -12.521 14.460 1.00 80.25 86 ASP A C 1
ATOM 724 O O . ASP A 1 86 ? -4.109 -12.914 15.315 1.00 80.25 86 ASP A O 1
ATOM 728 N N . GLY A 1 87 ? -6.223 -12.604 14.653 1.00 85.12 87 GLY A N 1
ATOM 729 C CA . GLY A 1 87 ? -6.834 -13.199 15.848 1.00 85.12 87 GLY A CA 1
ATOM 730 C C . GLY A 1 87 ? -6.747 -12.340 17.116 1.00 85.12 87 GLY A C 1
ATOM 731 O O . GLY A 1 87 ? -7.238 -12.754 18.165 1.00 85.12 87 GLY A O 1
ATOM 732 N N . LYS A 1 88 ? -6.177 -11.133 17.03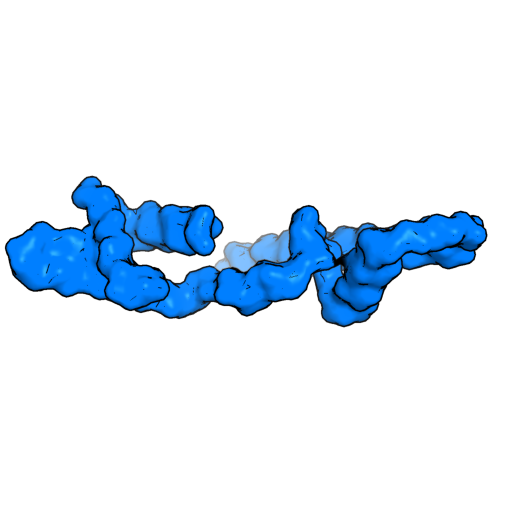8 1.00 87.38 88 LYS A N 1
ATOM 733 C CA . LYS A 1 88 ? -6.043 -10.194 18.159 1.00 87.38 88 LYS A CA 1
ATOM 734 C C . LYS A 1 88 ? -7.006 -9.014 18.011 1.00 87.38 88 LYS A C 1
ATOM 736 O O . LYS A 1 88 ? -7.277 -8.539 16.907 1.00 87.38 88 LYS A O 1
ATOM 741 N N . LYS A 1 89 ? -7.511 -8.521 19.149 1.00 89.69 89 LYS A N 1
ATOM 742 C CA . LYS A 1 89 ? -8.323 -7.298 19.223 1.00 89.69 89 LYS A CA 1
ATOM 743 C C . LYS A 1 89 ? -7.406 -6.074 19.252 1.00 89.69 89 LYS A C 1
ATOM 745 O O . LYS A 1 89 ? -6.652 -5.896 20.208 1.00 89.69 89 LYS A O 1
ATOM 750 N N . LEU A 1 90 ? -7.513 -5.207 18.251 1.00 87.75 90 LEU A N 1
ATOM 751 C CA . LEU A 1 90 ? -6.842 -3.908 18.227 1.00 87.75 90 LEU A CA 1
ATOM 752 C C . LEU A 1 90 ? -7.848 -2.812 18.586 1.00 87.75 90 LEU A C 1
ATOM 754 O O . LEU A 1 90 ? -8.744 -2.502 17.801 1.00 87.75 90 LEU A O 1
ATOM 758 N N . TYR A 1 91 ? -7.731 -2.250 19.788 1.00 89.25 91 TYR A N 1
ATOM 759 C CA . TYR A 1 91 ? -8.650 -1.223 20.278 1.00 89.25 91 TYR A CA 1
ATOM 760 C C . TYR A 1 91 ? -8.279 0.173 19.774 1.00 89.25 91 TYR A C 1
ATOM 762 O O . TYR A 1 91 ? -7.109 0.549 19.724 1.00 89.25 91 TYR A O 1
ATOM 770 N N . PHE A 1 92 ? -9.294 0.978 19.467 1.00 84.88 92 PHE A N 1
ATOM 771 C CA . PHE A 1 92 ? -9.122 2.393 19.153 1.00 84.88 92 PHE A CA 1
ATOM 772 C C . PHE A 1 92 ? -9.106 3.254 20.417 1.00 84.88 92 PHE A C 1
ATOM 774 O O . PHE A 1 92 ? -9.761 2.950 21.419 1.00 84.88 92 PHE A O 1
ATOM 781 N N . LYS A 1 93 ? -8.415 4.397 20.341 1.00 83.69 93 LYS A N 1
ATOM 782 C CA . LYS A 1 93 ? -8.409 5.400 21.411 1.00 83.69 93 LYS A CA 1
ATOM 783 C C . LYS A 1 93 ? -9.828 5.933 21.672 1.00 83.69 93 LYS A C 1
ATOM 785 O O . LYS A 1 93 ? -10.601 6.181 20.742 1.00 83.69 93 LYS A O 1
ATOM 790 N N . LYS A 1 94 ? -10.165 6.148 22.951 1.00 81.94 94 LYS A N 1
ATOM 791 C CA . LYS A 1 94 ? -11.436 6.771 23.365 1.00 81.94 94 LYS A CA 1
ATOM 792 C C . LYS A 1 94 ? -11.587 8.163 22.734 1.00 81.94 94 LYS A C 1
ATOM 794 O O . LYS A 1 94 ? -10.622 8.917 22.655 1.00 81.94 94 LYS A O 1
ATOM 799 N N . GLY A 1 95 ? -12.804 8.493 22.296 1.00 77.19 95 GLY A N 1
ATOM 800 C CA . GLY A 1 95 ? -13.147 9.797 21.711 1.00 77.19 95 GLY A CA 1
ATOM 801 C C . GLY A 1 95 ? -12.903 9.937 20.206 1.00 77.19 95 GLY A C 1
ATOM 802 O O . GLY A 1 95 ? -13.320 10.930 19.623 1.00 77.19 95 GLY A O 1
ATOM 803 N N . TRP A 1 96 ? -12.281 8.954 19.549 1.00 79.31 96 TRP A N 1
ATOM 804 C CA . TRP A 1 96 ? -12.140 8.980 18.092 1.00 79.31 96 TRP A CA 1
ATOM 805 C C . TRP A 1 96 ? -13.496 8.857 17.391 1.00 79.31 96 TRP A C 1
ATOM 807 O O . TRP A 1 96 ? -14.374 8.119 17.841 1.00 79.31 96 TRP A O 1
ATOM 817 N N . GLY A 1 97 ? -13.679 9.592 16.300 1.00 70.06 97 GLY A N 1
ATOM 818 C CA . GLY A 1 97 ? -14.856 9.5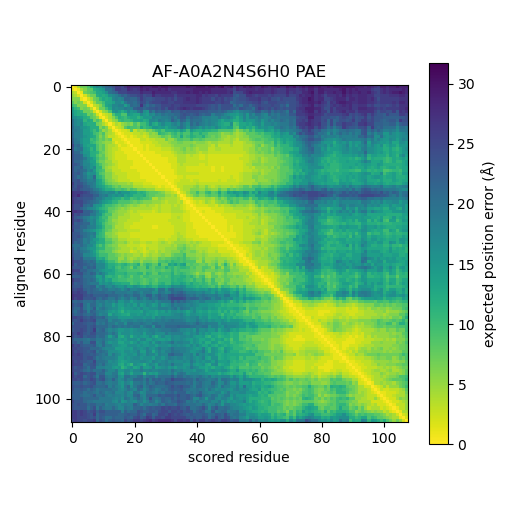33 15.447 1.00 70.06 97 GLY A CA 1
ATOM 819 C C . GLY A 1 97 ? -14.655 8.588 14.262 1.00 70.06 97 GLY A C 1
ATOM 820 O O . GLY A 1 97 ? -13.620 7.944 14.092 1.00 70.06 97 GLY A O 1
ATOM 821 N N . LYS A 1 98 ? -15.678 8.494 13.402 1.00 69.81 98 LYS A N 1
ATOM 822 C CA . LYS A 1 98 ? -15.639 7.639 12.198 1.00 69.81 98 LYS A CA 1
ATOM 823 C C . LYS A 1 98 ? -14.496 8.003 11.242 1.00 69.81 98 LYS A C 1
ATOM 825 O O . LYS A 1 98 ? -14.013 7.127 10.528 1.00 69.81 98 LYS A O 1
ATOM 830 N N . LYS A 1 99 ? -14.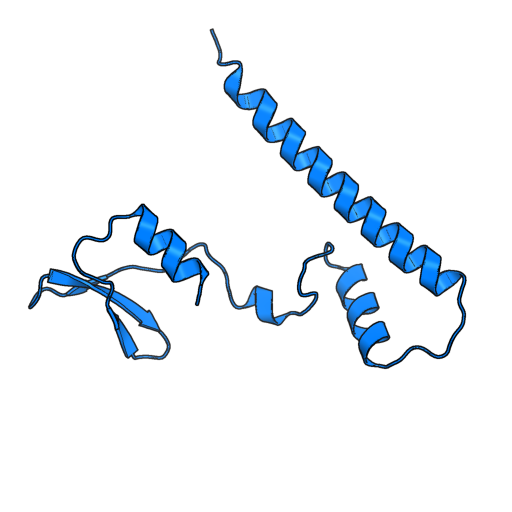090 9.275 11.216 1.00 71.62 99 LYS A N 1
ATOM 831 C CA . LYS A 1 99 ? -13.028 9.782 10.342 1.00 71.62 99 LYS A CA 1
ATOM 832 C C . LYS A 1 99 ? -11.657 9.298 10.811 1.00 71.62 99 LYS A C 1
ATOM 834 O O . LYS A 1 99 ? -10.911 8.729 10.020 1.00 71.62 99 LYS A O 1
ATOM 839 N N . GLU A 1 100 ? -11.388 9.436 12.103 1.00 70.50 100 GLU A N 1
ATOM 840 C CA . GLU A 1 100 ? -10.135 9.047 12.747 1.00 70.50 100 GLU A CA 1
ATOM 841 C C . GLU A 1 100 ? -9.907 7.536 12.659 1.00 70.50 100 GLU A C 1
ATOM 843 O O . GLU A 1 100 ? -8.784 7.102 12.415 1.00 70.50 100 GLU A O 1
ATOM 848 N N . TYR A 1 101 ? -10.969 6.724 12.771 1.00 69.19 101 TYR A N 1
ATOM 849 C CA . TYR A 1 101 ? -10.848 5.278 12.555 1.00 69.19 101 TYR A CA 1
ATOM 850 C C . TYR A 1 101 ? -10.351 4.969 11.157 1.00 69.19 101 TYR A C 1
ATOM 852 O O . TYR A 1 101 ? -9.401 4.212 11.021 1.00 69.19 101 TYR A O 1
ATOM 860 N N . LYS A 1 102 ? -10.967 5.591 10.145 1.00 66.31 102 LYS A N 1
ATOM 861 C CA . LYS A 1 102 ? -10.660 5.339 8.740 1.00 66.31 102 LYS A CA 1
ATOM 862 C C . LYS A 1 102 ? -9.233 5.759 8.399 1.00 66.31 102 LYS A C 1
ATOM 864 O O . LYS A 1 102 ? -8.545 5.040 7.689 1.00 66.31 102 LYS A O 1
AT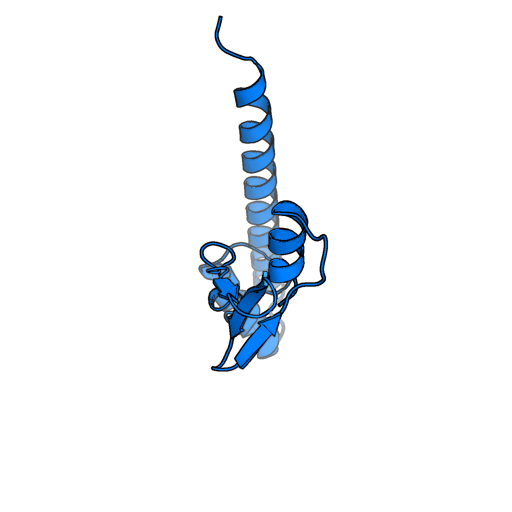OM 869 N N . GLU A 1 103 ? -8.785 6.902 8.914 1.00 69.50 103 GLU A N 1
ATOM 870 C CA . GLU A 1 103 ? -7.412 7.380 8.727 1.00 69.50 103 GLU A CA 1
ATOM 871 C C . GLU A 1 103 ? -6.385 6.498 9.446 1.00 69.50 103 GLU A C 1
ATOM 873 O O . GLU A 1 103 ? -5.346 6.189 8.868 1.00 69.50 103 GLU A O 1
ATOM 878 N N . ASN A 1 104 ? -6.673 6.045 10.667 1.00 67.25 104 ASN A N 1
ATOM 879 C CA . ASN A 1 104 ? -5.748 5.201 11.419 1.00 67.25 104 ASN A CA 1
ATOM 880 C C . ASN A 1 104 ? -5.660 3.780 10.862 1.00 67.25 104 ASN A C 1
ATOM 882 O O . ASN A 1 104 ? -4.569 3.231 10.783 1.00 67.25 104 ASN A O 1
ATOM 886 N N . THR A 1 105 ? -6.774 3.194 10.425 1.00 59.62 105 THR A N 1
ATOM 887 C CA . THR A 1 105 ? -6.742 1.898 9.738 1.00 59.62 105 THR A CA 1
ATOM 888 C C . THR A 1 105 ? -6.027 1.950 8.390 1.00 59.62 105 THR A C 1
ATOM 890 O O . THR A 1 105 ? -5.651 0.906 7.894 1.00 59.62 105 THR A O 1
ATOM 893 N N . ASN A 1 106 ? -5.805 3.133 7.803 1.00 57.00 106 ASN A N 1
ATOM 894 C CA . ASN A 1 106 ? -4.983 3.271 6.593 1.00 57.00 106 ASN A CA 1
ATOM 895 C C . ASN A 1 106 ? -3.472 3.287 6.884 1.00 57.00 106 ASN A C 1
ATOM 897 O O . ASN A 1 106 ? -2.687 3.401 5.944 1.00 57.00 106 ASN A O 1
ATOM 901 N N . ARG A 1 107 ? -3.060 3.270 8.161 1.00 52.19 107 ARG A N 1
ATOM 902 C CA . ARG A 1 107 ? -1.646 3.227 8.573 1.00 52.19 107 ARG A CA 1
ATOM 903 C C . ARG A 1 107 ? -1.141 1.817 8.890 1.00 52.19 107 ARG A C 1
ATOM 905 O O . ARG A 1 107 ? 0.061 1.672 9.088 1.00 52.19 107 ARG A O 1
ATOM 912 N N . TYR A 1 108 ? -2.036 0.835 8.959 1.00 45.09 108 TYR A N 1
ATOM 913 C CA . TYR A 1 108 ? -1.743 -0.577 9.214 1.00 45.09 108 TYR A CA 1
ATOM 914 C C . TYR A 1 108 ? -2.137 -1.404 7.995 1.00 45.09 108 TYR A C 1
ATOM 916 O O . TYR A 1 108 ? -1.493 -2.451 7.795 1.00 45.09 108 TYR A O 1
#

Solvent-accessible surface area (backbone atoms only — not comparable to full-atom values): 6939 Å² total; per-residue (Å²): 135,87,67,78,73,66,61,62,61,55,60,54,54,52,52,55,53,52,52,36,52,51,54,52,48,54,54,52,56,50,54,72,74,46,87,63,90,74,51,77,67,53,52,50,43,55,57,45,51,74,83,44,76,77,55,100,67,76,52,76,70,57,75,75,64,66,85,85,73,81,67,74,46,67,42,85,88,80,68,44,40,30,36,78,53,97,92,37,81,48,72,54,70,88,88,63,52,77,65,56,51,58,58,54,61,71,76,112

Foldseek 3Di:
DDDPPVPVVVVVVVVVQVVQVVVLVVLVVVCVVPVDDDDPVRVLQNVLSVPDTDDPDSDPVVVVLDLPDFDWDADPPPRWIFTQDPNDTHTDDPPDDPVNVSVVSVVD

Sequence (108 aa):
MPSIFITYSFLSISKKKIQKNKLRRSIFEYYDNHAEVLSPGIEKILDYLKTHSPVVFPYSFQDQYHNRNIKVFKDSENGLKYVMQDGKKLYFKKGWGKKEYKENTNRY

Radius of gyration: 21.08 Å; Cα contacts (8 Å, |Δi|>4): 55; chains: 1; bounding box: 53×36×54 Å

Nearest PDB structures (foldseek):
  7ycx-assembly1_7  TM=5.157E-01  e=6.394E+00  Sus scrofa
  8eon-assembly1_F  TM=2.338E-01  e=5.996E+00  Pseudomonas phage vB_PaeM_E217